Protein AF-A0A6N8BMG4-F1 (afdb_monomer)

Secondary structure (DSSP, 8-state):
-HHHHHHHHHHHHHHHHHHT----EEEEEE-GGGHHHHHHHH-PEE-TTS---TTSPEEEEEETT-

Foldseek 3Di:
DVVVVVVVVLVVQVVCCPPPDPDFKDKDFAQLVCPCCCCVVVPWDFDPPDDDDNGGTTMTMDTSVD

Sequence (66 aa):
MGRLLVDYVKDIAYRLNQDTVGVRFLTLDAYPAKVNYYKDGLNFTVNQAIKVRPDRPVSMRIDIFD

Radius of gyration: 12.64 Å; Cα contacts (8 Å, |Δi|>4): 79; chains: 1; bounding box: 34×17×28 Å

Mean predicted aligned error: 3.98 Å

pLDDT: mean 90.59, std 7.49, range [66.56, 95.81]

Nearest PDB structures (foldseek):
  5jph-assembly2_A  TM=7.930E-01  e=4.232E-03  Staphylococcus aureus subsp. aureus COL
  6r45-assembly1_A  TM=5.416E-01  e=3.309E-01  Trichoplax adhaerens
  3juw-assembly1_A  TM=4.937E-01  e=4.703E-01  Bordetella pertussis
  3v8h-assembly2_C  TM=4.441E-01  e=1.919E+00  Burkholderia thailandensis E264
  9iuz-assembly1_A  TM=2.628E-01  e=7.831E+00  Arabidopsis thaliana

Structure (mmCIF, N/CA/C/O backbone):
data_AF-A0A6N8BMG4-F1
#
_entry.id   AF-A0A6N8BMG4-F1
#
loop_
_atom_site.group_PDB
_atom_site.id
_atom_site.type_symbol
_atom_site.label_atom_id
_atom_site.label_alt_id
_atom_site.label_comp_id
_atom_site.label_asym_id
_atom_site.label_entity_id
_atom_site.label_seq_id
_atom_site.pdbx_PDB_ins_code
_atom_site.Cartn_x
_atom_site.Cartn_y
_atom_site.Cartn_z
_atom_site.occupancy
_atom_site.B_iso_or_equiv
_atom_site.auth_seq_id
_atom_site.auth_comp_id
_atom_site.auth_asym_id
_atom_site.auth_atom_id
_atom_site.pdbx_PDB_model_num
ATOM 1 N N . MET A 1 1 ? -8.176 -8.950 -12.426 1.00 78.19 1 MET A N 1
ATOM 2 C CA . MET A 1 1 ? -8.205 -9.723 -11.162 1.00 78.19 1 MET A CA 1
ATOM 3 C C . MET A 1 1 ? -7.328 -9.112 -10.074 1.00 78.19 1 MET A C 1
ATOM 5 O O . MET A 1 1 ? -7.862 -8.859 -9.010 1.00 78.19 1 MET A O 1
ATOM 9 N N . GLY A 1 2 ? -6.045 -8.799 -10.318 1.00 87.56 2 GLY A N 1
ATOM 10 C CA . GLY A 1 2 ? -5.167 -8.217 -9.283 1.00 87.56 2 GLY A CA 1
ATOM 11 C C . GLY A 1 2 ? -5.712 -6.947 -8.610 1.00 87.56 2 GLY A C 1
ATOM 12 O O . GLY A 1 2 ? -5.752 -6.883 -7.390 1.00 87.56 2 GLY A O 1
ATOM 13 N N . ARG A 1 3 ? -6.203 -5.974 -9.390 1.00 92.50 3 ARG A N 1
ATOM 14 C CA . ARG A 1 3 ? -6.803 -4.733 -8.862 1.00 92.50 3 ARG A CA 1
ATOM 15 C C . ARG A 1 3 ? -7.989 -4.994 -7.931 1.00 92.50 3 ARG A C 1
ATOM 17 O O . ARG A 1 3 ? -7.995 -4.485 -6.824 1.00 92.50 3 ARG A O 1
ATOM 24 N N . LEU A 1 4 ? -8.909 -5.870 -8.342 1.00 94.81 4 LEU A N 1
ATOM 25 C CA . LEU A 1 4 ? -10.080 -6.251 -7.544 1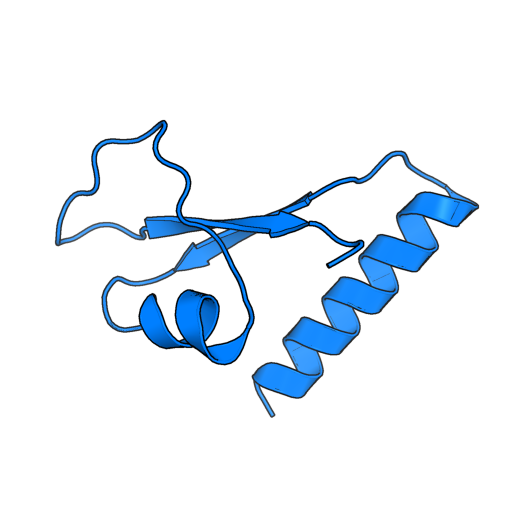.00 94.81 4 LEU A CA 1
ATOM 26 C C . LEU A 1 4 ? -9.688 -6.784 -6.158 1.00 94.81 4 LEU A C 1
ATOM 28 O O . LEU A 1 4 ? -10.328 -6.449 -5.170 1.00 94.81 4 LEU A O 1
ATOM 32 N N . LEU A 1 5 ? -8.632 -7.600 -6.078 1.00 95.44 5 LEU A N 1
ATOM 33 C CA . LEU A 1 5 ? -8.154 -8.132 -4.800 1.00 95.44 5 LEU A CA 1
ATOM 34 C C . LEU A 1 5 ? -7.547 -7.038 -3.916 1.00 95.44 5 LEU A C 1
ATOM 36 O O . LEU A 1 5 ? -7.764 -7.050 -2.710 1.00 95.44 5 LEU A O 1
ATOM 40 N N . VAL A 1 6 ? -6.812 -6.090 -4.503 1.00 93.62 6 VAL A N 1
ATOM 41 C CA . VAL A 1 6 ? -6.259 -4.956 -3.748 1.00 93.62 6 VAL A CA 1
ATOM 42 C C . VAL A 1 6 ? -7.382 -4.063 -3.221 1.00 93.62 6 VAL A C 1
ATOM 44 O O . VAL A 1 6 ? -7.368 -3.717 -2.043 1.00 93.62 6 VAL A O 1
ATOM 47 N N . ASP A 1 7 ? -8.381 -3.760 -4.049 1.00 93.44 7 ASP A N 1
ATOM 48 C CA . ASP A 1 7 ? -9.546 -2.966 -3.647 1.00 93.44 7 ASP A CA 1
ATOM 49 C C . ASP A 1 7 ? -10.338 -3.667 -2.529 1.00 93.44 7 ASP A C 1
ATOM 51 O O . ASP A 1 7 ? -10.735 -3.035 -1.552 1.00 93.44 7 ASP A O 1
ATOM 55 N N . TYR A 1 8 ? -10.485 -4.993 -2.606 1.00 95.75 8 TYR A N 1
ATOM 56 C CA . TYR A 1 8 ? -11.121 -5.784 -1.550 1.00 95.75 8 TYR A CA 1
ATOM 57 C C . TYR A 1 8 ? -10.348 -5.737 -0.221 1.00 95.75 8 TYR A C 1
ATOM 59 O O . TYR A 1 8 ? -10.946 -5.611 0.845 1.00 95.75 8 TYR A O 1
ATOM 67 N N . VAL A 1 9 ? -9.012 -5.788 -0.260 1.00 95.12 9 VAL A N 1
ATOM 68 C CA . VAL A 1 9 ? -8.182 -5.644 0.949 1.00 95.12 9 VAL A CA 1
ATOM 69 C C . VAL A 1 9 ? -8.280 -4.230 1.531 1.00 95.12 9 VAL A C 1
ATOM 71 O O . VAL A 1 9 ? -8.342 -4.092 2.754 1.00 95.12 9 VAL A O 1
ATOM 74 N N . LYS A 1 10 ? -8.342 -3.187 0.689 1.00 93.50 10 LYS A N 1
ATOM 75 C CA . LYS A 1 10 ? -8.587 -1.804 1.137 1.00 93.50 10 LYS A CA 1
ATOM 76 C C . LYS A 1 10 ? -9.916 -1.688 1.880 1.00 93.50 10 LYS A C 1
ATOM 78 O O . LYS A 1 10 ? -9.946 -1.127 2.971 1.00 93.50 10 LYS A O 1
ATOM 83 N N . ASP A 1 11 ? -10.976 -2.275 1.334 1.00 94.81 11 ASP A N 1
ATOM 84 C CA . ASP A 1 11 ? -12.297 -2.284 1.965 1.00 94.81 11 ASP A CA 1
ATOM 85 C C . ASP A 1 11 ? -12.296 -3.007 3.326 1.00 94.81 11 ASP A C 1
ATOM 87 O O . ASP A 1 11 ? -12.848 -2.500 4.303 1.00 94.81 11 ASP A O 1
ATOM 91 N N . ILE A 1 12 ? -11.614 -4.154 3.436 1.00 95.31 12 ILE A N 1
ATOM 92 C CA . ILE A 1 12 ? -11.445 -4.841 4.728 1.00 95.31 12 ILE A CA 1
ATOM 93 C C . ILE A 1 12 ? -10.718 -3.939 5.733 1.00 95.31 12 ILE A C 1
ATOM 95 O O . ILE A 1 12 ? -11.150 -3.828 6.879 1.00 95.31 12 ILE A O 1
ATOM 99 N N . ALA A 1 13 ? -9.626 -3.290 5.322 1.00 94.75 13 ALA A N 1
ATOM 100 C CA . ALA A 1 13 ? -8.848 -2.422 6.202 1.00 94.75 13 ALA A CA 1
ATOM 101 C C . ALA A 1 13 ? -9.648 -1.198 6.672 1.00 94.75 13 ALA A C 1
ATOM 103 O O . ALA A 1 13 ? -9.548 -0.818 7.838 1.00 94.75 13 ALA A O 1
ATOM 104 N N . TYR A 1 14 ? -10.474 -0.625 5.794 1.00 94.81 14 TYR A N 1
ATOM 105 C CA . TYR A 1 14 ? -11.398 0.454 6.133 1.00 94.81 14 TYR A CA 1
ATOM 106 C C . TYR A 1 14 ? -12.438 0.015 7.171 1.00 94.81 14 TYR A C 1
ATOM 108 O O . TYR A 1 14 ? -12.595 0.677 8.195 1.00 94.81 14 TYR A O 1
ATOM 116 N N . ARG A 1 15 ? -13.089 -1.137 6.970 1.00 94.88 15 ARG A N 1
ATOM 117 C CA . ARG A 1 15 ? -14.061 -1.675 7.940 1.00 94.88 15 ARG A CA 1
ATOM 118 C C . ARG A 1 15 ? -13.417 -1.975 9.293 1.00 94.88 15 ARG A C 1
ATOM 120 O O . ARG A 1 15 ? -13.925 -1.554 10.325 1.00 94.88 15 ARG A O 1
ATOM 127 N N . LEU A 1 16 ? -12.241 -2.603 9.291 1.00 94.44 16 LEU A N 1
ATOM 128 C CA . LEU A 1 16 ? -11.473 -2.841 10.515 1.00 94.44 16 LEU A CA 1
ATOM 129 C C . LEU A 1 16 ? -11.095 -1.539 11.233 1.00 94.44 16 LEU A C 1
ATOM 131 O O . LEU A 1 16 ? -11.115 -1.525 12.465 1.00 94.44 16 LEU A O 1
ATOM 135 N N . ASN A 1 17 ? -10.783 -0.470 10.484 1.00 95.50 17 ASN A N 1
ATOM 136 C CA . ASN A 1 17 ? -10.522 0.852 11.051 1.00 95.50 17 ASN A CA 1
ATOM 137 C C . ASN A 1 17 ? -11.715 1.400 11.848 1.00 95.50 17 ASN A C 1
ATOM 139 O O . ASN A 1 17 ? -11.528 1.952 12.931 1.00 95.50 17 ASN A O 1
ATOM 143 N N . GLN A 1 18 ? -12.921 1.255 11.301 1.00 91.12 18 GLN A N 1
ATOM 144 C CA . GLN A 1 18 ? -14.148 1.772 11.907 1.00 91.12 18 GLN A CA 1
ATOM 145 C C . GLN A 1 18 ? -14.621 0.921 13.093 1.00 91.12 18 GLN A C 1
ATOM 147 O O . GLN A 1 18 ? -15.095 1.471 14.086 1.00 91.12 18 GLN A O 1
ATOM 152 N N . ASP A 1 19 ? -14.457 -0.402 13.008 1.00 93.19 19 ASP A N 1
ATOM 153 C CA . ASP A 1 19 ? -15.135 -1.328 13.918 1.00 93.19 19 ASP A CA 1
ATOM 154 C C . ASP A 1 19 ? -14.256 -1.847 15.066 1.00 93.19 19 ASP A C 1
ATOM 156 O O . ASP A 1 19 ? -14.782 -2.207 16.120 1.00 93.19 19 ASP A O 1
ATOM 160 N N . THR A 1 20 ? -12.937 -2.001 14.877 1.00 89.75 20 THR A N 1
ATOM 161 C CA . THR A 1 20 ? -12.126 -2.829 15.801 1.00 89.75 20 THR A CA 1
ATOM 162 C C . THR A 1 20 ? -10.739 -2.278 16.126 1.00 89.75 20 THR A C 1
ATOM 164 O O . THR A 1 20 ? -10.304 -2.373 17.273 1.00 89.75 20 THR A O 1
ATOM 167 N N . VAL A 1 21 ? -10.005 -1.738 15.152 1.00 88.69 21 VAL A N 1
ATOM 168 C CA . VAL A 1 21 ? -8.580 -1.386 15.305 1.00 88.69 21 VAL A CA 1
ATOM 169 C C . VAL A 1 21 ? -8.260 -0.052 14.645 1.00 88.69 21 VAL A C 1
ATOM 171 O O . VAL A 1 21 ? -8.819 0.266 13.619 1.00 88.69 21 VAL A O 1
ATOM 174 N N . GLY A 1 22 ? -7.303 0.728 15.148 1.00 89.44 22 GLY A N 1
ATOM 175 C CA . GLY A 1 22 ? -6.887 1.978 14.491 1.00 89.44 22 GLY A CA 1
ATOM 176 C C . GLY A 1 22 ? -5.883 1.758 13.352 1.00 89.44 22 GLY A C 1
ATOM 177 O O . GLY A 1 22 ? -4.683 1.925 13.560 1.00 89.44 22 GLY A O 1
ATOM 178 N N . VAL A 1 23 ? -6.341 1.395 12.149 1.00 90.88 23 VAL A N 1
ATOM 179 C CA . VAL A 1 23 ? -5.469 1.221 10.960 1.00 90.88 23 VAL A CA 1
ATOM 180 C C . VAL A 1 23 ? -5.526 2.455 10.063 1.00 90.88 23 VAL A C 1
ATOM 182 O O . VAL A 1 23 ? -6.610 2.894 9.721 1.00 90.88 23 VAL A O 1
ATOM 185 N N . ARG A 1 24 ? -4.386 3.020 9.648 1.00 91.62 24 ARG A N 1
ATOM 186 C CA . ARG A 1 24 ? -4.352 4.168 8.712 1.00 91.62 24 ARG A CA 1
ATOM 187 C C . ARG A 1 24 ? -3.780 3.825 7.339 1.00 91.62 24 ARG A C 1
ATOM 189 O O . ARG A 1 24 ? -4.179 4.416 6.345 1.00 91.62 24 ARG A O 1
ATOM 196 N N . PHE A 1 25 ? -2.849 2.878 7.281 1.00 94.44 25 PHE A N 1
ATOM 197 C CA . PHE A 1 25 ? -2.092 2.591 6.069 1.00 94.44 25 PHE A CA 1
ATOM 198 C C . PHE A 1 25 ? -2.077 1.101 5.763 1.00 94.44 25 PHE A C 1
ATOM 200 O O . PHE A 1 25 ? -1.944 0.278 6.669 1.00 94.44 25 PHE A O 1
ATOM 207 N N . LEU A 1 26 ? -2.115 0.779 4.473 1.00 94.81 26 LEU A N 1
ATOM 208 C CA . LEU A 1 26 ? -1.700 -0.520 3.960 1.00 94.81 26 LEU A CA 1
ATOM 209 C C . LEU A 1 26 ? -0.296 -0.397 3.387 1.00 94.81 26 LEU A C 1
ATOM 211 O O . LEU A 1 26 ? -0.015 0.535 2.634 1.00 94.81 26 LEU A O 1
ATOM 215 N N . THR A 1 27 ? 0.578 -1.339 3.728 1.00 95.19 27 THR A N 1
ATOM 216 C CA . THR A 1 27 ? 1.954 -1.394 3.231 1.00 95.19 27 THR A CA 1
ATOM 217 C C . THR A 1 27 ? 2.186 -2.662 2.420 1.00 95.19 27 THR A C 1
ATOM 219 O O . THR A 1 27 ? 1.592 -3.707 2.685 1.00 95.19 27 THR A O 1
ATOM 222 N N . LEU A 1 28 ? 3.046 -2.566 1.408 1.00 94.75 28 LEU A N 1
ATOM 223 C CA . LEU A 1 28 ? 3.505 -3.708 0.622 1.00 94.75 28 LEU A CA 1
ATOM 224 C C . LEU A 1 28 ? 4.953 -3.510 0.189 1.00 94.75 28 LEU A C 1
ATOM 226 O O . LEU A 1 28 ? 5.423 -2.379 0.081 1.00 94.75 28 LEU A O 1
ATOM 230 N N . ASP A 1 29 ? 5.629 -4.610 -0.118 1.00 94.69 29 ASP A N 1
ATOM 231 C CA . ASP A 1 29 ? 6.949 -4.603 -0.739 1.00 94.69 29 ASP A CA 1
ATOM 232 C C . ASP A 1 29 ? 6.814 -5.062 -2.197 1.00 94.69 29 ASP A C 1
ATOM 234 O O . ASP A 1 29 ? 6.580 -6.236 -2.491 1.00 94.69 29 ASP A O 1
ATOM 238 N N . ALA A 1 30 ? 6.920 -4.120 -3.134 1.00 94.50 30 ALA A N 1
ATOM 239 C CA . ALA A 1 30 ? 6.754 -4.382 -4.558 1.00 94.50 30 ALA A CA 1
ATOM 240 C C . ALA A 1 30 ? 8.084 -4.761 -5.208 1.00 94.50 30 ALA A C 1
ATOM 242 O O . ALA A 1 30 ? 9.077 -4.051 -5.070 1.00 94.50 30 ALA A O 1
ATOM 243 N N . TYR A 1 31 ? 8.106 -5.816 -6.023 1.00 94.12 31 TYR A N 1
ATOM 244 C CA . TYR A 1 31 ? 9.246 -6.044 -6.913 1.00 94.12 31 TYR A CA 1
ATOM 245 C C . TYR A 1 31 ? 9.475 -4.826 -7.830 1.00 94.12 31 TYR A C 1
ATOM 247 O O . TYR A 1 31 ? 8.489 -4.266 -8.321 1.00 94.12 31 TYR A O 1
ATOM 255 N N . PRO A 1 32 ? 10.735 -4.451 -8.142 1.00 92.19 32 PRO A N 1
ATOM 256 C CA . PRO A 1 32 ? 11.054 -3.264 -8.946 1.00 92.19 32 PRO A CA 1
ATOM 257 C C . PRO A 1 32 ? 10.256 -3.157 -10.254 1.00 92.19 32 PRO A C 1
ATOM 259 O O . PRO A 1 32 ? 9.705 -2.106 -10.571 1.00 92.19 32 PRO A O 1
ATOM 262 N N . ALA A 1 33 ? 10.085 -4.276 -10.965 1.00 94.00 33 ALA A N 1
ATOM 263 C CA . ALA A 1 33 ? 9.335 -4.341 -12.223 1.00 94.00 33 ALA A CA 1
ATOM 264 C C . ALA A 1 33 ? 7.814 -4.109 -12.082 1.00 94.00 33 ALA A C 1
ATOM 266 O O . ALA A 1 33 ? 7.110 -4.009 -13.087 1.00 94.00 33 ALA A O 1
ATOM 267 N N . LYS A 1 34 ? 7.280 -4.077 -10.856 1.00 95.12 34 LYS A N 1
ATOM 268 C CA . LYS A 1 34 ? 5.849 -3.915 -10.555 1.00 95.12 34 LYS A CA 1
ATOM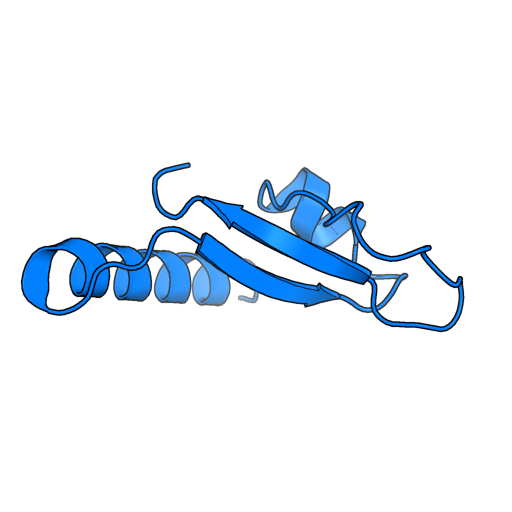 269 C C . LYS A 1 34 ? 5.528 -2.617 -9.817 1.00 95.12 34 LYS A C 1
ATOM 271 O O . LYS A 1 34 ? 4.354 -2.354 -9.585 1.00 95.12 34 LYS A O 1
ATOM 276 N N . VAL A 1 35 ? 6.521 -1.784 -9.502 1.00 94.19 35 VAL A N 1
ATOM 277 C CA . VAL A 1 35 ? 6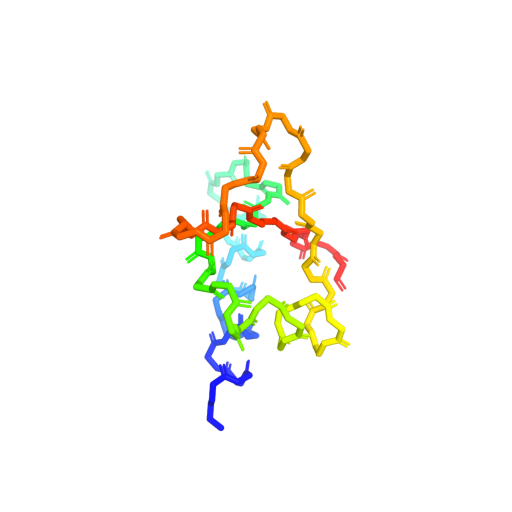.319 -0.521 -8.770 1.00 94.19 35 VAL A CA 1
ATOM 278 C C . VAL A 1 35 ? 5.275 0.366 -9.450 1.00 94.19 35 VAL A C 1
ATOM 280 O O . VAL A 1 35 ? 4.345 0.815 -8.789 1.00 94.19 35 VAL A O 1
ATOM 283 N N . ASN A 1 36 ? 5.359 0.544 -10.771 1.00 95.25 36 ASN A N 1
ATOM 284 C CA . ASN A 1 36 ? 4.438 1.421 -11.508 1.00 95.25 36 ASN A CA 1
ATOM 285 C C . ASN A 1 36 ? 2.988 0.914 -11.499 1.00 95.25 36 ASN A C 1
ATOM 287 O O . ASN A 1 36 ? 2.060 1.714 -11.505 1.00 95.25 36 ASN A O 1
ATOM 291 N N . TYR A 1 37 ? 2.773 -0.405 -11.416 1.00 95.81 37 TYR A N 1
ATOM 292 C CA . TYR A 1 37 ? 1.422 -0.960 -11.291 1.00 95.81 37 TYR A CA 1
ATOM 293 C C . TYR A 1 37 ? 0.741 -0.475 -10.005 1.00 95.81 37 TYR A C 1
ATOM 295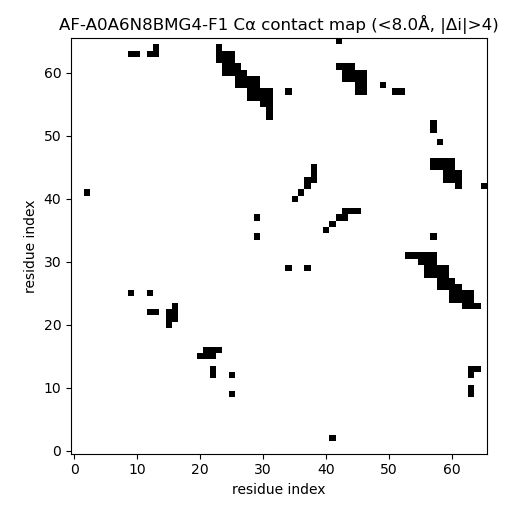 O O . TYR A 1 37 ? -0.414 -0.061 -10.039 1.00 95.81 37 TYR A O 1
ATOM 303 N N . TYR A 1 38 ? 1.463 -0.489 -8.882 1.00 95.75 38 TYR A N 1
ATOM 304 C CA . TYR A 1 38 ? 0.930 -0.023 -7.603 1.00 95.75 38 TYR A CA 1
ATOM 305 C C . TYR A 1 38 ? 0.910 1.503 -7.513 1.00 95.75 38 TYR A C 1
ATOM 307 O O . TYR A 1 38 ? -0.060 2.071 -7.022 1.00 95.75 38 TYR A O 1
ATOM 315 N N . LYS A 1 39 ? 1.960 2.166 -8.005 1.00 95.19 39 LYS A N 1
ATOM 316 C CA . LYS A 1 39 ? 2.113 3.617 -7.912 1.00 95.19 39 LYS A CA 1
ATOM 317 C C . LYS A 1 39 ? 1.102 4.356 -8.778 1.00 95.19 39 LYS A C 1
ATOM 319 O O . LYS A 1 39 ? 0.306 5.129 -8.263 1.00 95.19 39 LYS A O 1
ATOM 324 N N . ASP A 1 40 ? 1.123 4.087 -10.076 1.00 94.31 40 ASP A N 1
ATOM 325 C CA . ASP A 1 40 ? 0.358 4.861 -11.054 1.00 94.31 40 ASP A CA 1
ATOM 326 C C . ASP A 1 40 ? -1.027 4.238 -11.287 1.00 94.31 40 ASP A C 1
ATOM 328 O O . ASP A 1 40 ? -1.976 4.925 -11.652 1.00 94.31 40 ASP A O 1
ATOM 332 N N . GLY A 1 41 ? -1.157 2.923 -11.067 1.00 92.62 41 GLY A N 1
ATOM 333 C CA . GLY A 1 41 ? -2.414 2.198 -11.252 1.00 92.62 41 GLY A CA 1
ATOM 334 C C . GLY A 1 41 ? -3.309 2.139 -10.014 1.00 92.62 41 GLY A C 1
ATOM 335 O O . GLY A 1 41 ? -4.524 2.006 -10.163 1.00 92.62 41 GLY A O 1
ATOM 336 N N . LEU A 1 42 ? -2.726 2.201 -8.812 1.00 93.12 42 LEU A N 1
ATOM 337 C CA . LEU A 1 42 ? -3.433 1.988 -7.543 1.00 93.12 42 LEU A CA 1
ATOM 338 C C . LEU A 1 42 ? -3.118 3.053 -6.480 1.00 93.12 42 LEU A C 1
ATOM 340 O O . LEU A 1 42 ? -3.519 2.868 -5.339 1.00 93.12 42 LEU A O 1
ATOM 344 N N . ASN A 1 43 ? -2.433 4.148 -6.832 1.00 94.38 43 ASN A N 1
ATOM 345 C CA . ASN A 1 43 ? -2.114 5.276 -5.942 1.00 94.38 43 ASN A CA 1
ATOM 346 C C . ASN A 1 43 ? -1.240 4.951 -4.714 1.00 94.38 43 ASN A C 1
ATOM 348 O O . ASN A 1 43 ? -1.223 5.694 -3.732 1.00 94.38 43 ASN A O 1
ATOM 352 N N . PHE A 1 44 ? -0.445 3.881 -4.754 1.00 95.56 44 PHE A N 1
ATOM 353 C CA . PHE A 1 44 ? 0.543 3.644 -3.703 1.00 95.56 44 PHE A CA 1
ATOM 354 C C . PHE A 1 44 ? 1.710 4.638 -3.794 1.00 95.56 44 PHE A C 1
ATOM 356 O O . PHE A 1 44 ? 2.270 4.907 -4.855 1.00 95.56 44 PHE A O 1
ATOM 363 N N . THR A 1 45 ? 2.166 5.118 -2.646 1.00 95.19 45 THR A N 1
ATOM 364 C CA . THR A 1 45 ? 3.348 5.972 -2.506 1.00 95.19 45 THR A CA 1
ATOM 365 C C . THR A 1 45 ? 4.562 5.148 -2.088 1.00 95.19 45 THR A C 1
ATOM 367 O O . THR A 1 45 ? 4.448 4.202 -1.313 1.00 95.19 45 THR A O 1
ATOM 370 N N . VAL A 1 46 ? 5.749 5.482 -2.602 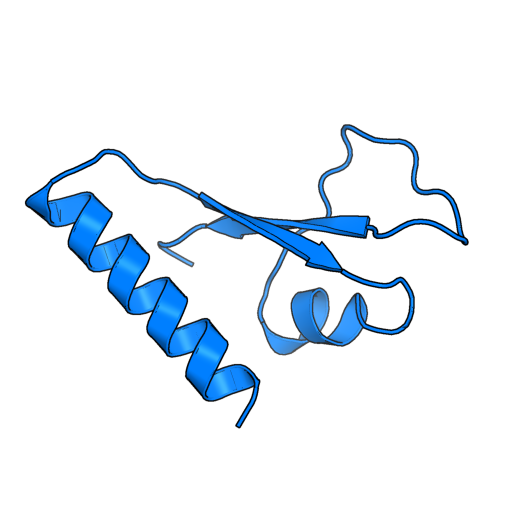1.00 93.88 46 VAL A N 1
ATOM 371 C CA . VAL A 1 46 ? 7.001 4.821 -2.196 1.00 93.88 46 VAL A CA 1
ATOM 372 C C . VAL A 1 46 ? 7.437 5.346 -0.828 1.00 93.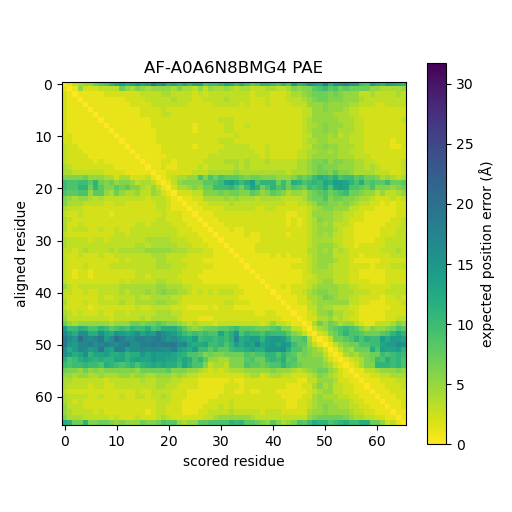88 46 VAL A C 1
ATOM 374 O O . VAL A 1 46 ? 7.519 6.558 -0.619 1.00 93.88 46 VAL A O 1
ATOM 377 N N . ASN A 1 47 ? 7.773 4.442 0.090 1.00 89.50 47 ASN A N 1
ATOM 378 C CA . ASN A 1 47 ? 8.322 4.799 1.394 1.00 89.50 47 ASN A CA 1
ATOM 379 C C . ASN A 1 47 ? 9.780 5.265 1.239 1.00 89.50 47 ASN A C 1
ATOM 381 O O . ASN A 1 47 ? 10.681 4.463 1.009 1.00 89.50 47 ASN A O 1
ATOM 385 N N . GLN A 1 48 ? 10.028 6.569 1.395 1.00 77.81 48 GLN A N 1
ATOM 386 C CA . GLN A 1 48 ? 11.354 7.177 1.190 1.00 77.81 48 GLN A CA 1
ATOM 387 C C . GLN A 1 48 ? 12.363 6.918 2.322 1.00 77.81 48 GLN A C 1
ATOM 389 O O . GLN A 1 48 ? 13.540 7.243 2.182 1.00 77.81 48 GLN A O 1
ATOM 394 N N . ALA A 1 49 ? 11.931 6.325 3.441 1.00 72.25 49 ALA A N 1
ATOM 395 C CA . ALA A 1 49 ? 12.794 6.065 4.596 1.00 72.25 49 ALA A CA 1
ATOM 396 C C . ALA A 1 49 ? 13.923 5.054 4.305 1.00 72.25 49 ALA A C 1
ATOM 398 O O . ALA A 1 49 ? 14.888 4.972 5.062 1.00 72.25 49 ALA A O 1
ATOM 399 N N . ILE A 1 50 ? 13.826 4.290 3.210 1.00 66.81 50 ILE A N 1
ATOM 400 C CA . ILE A 1 50 ? 14.793 3.254 2.839 1.00 66.81 50 ILE A CA 1
ATOM 401 C C . ILE A 1 50 ? 15.437 3.624 1.501 1.00 66.81 50 ILE A C 1
ATOM 403 O O . ILE A 1 50 ? 14.744 3.880 0.518 1.00 66.81 50 ILE A O 1
ATOM 407 N N . LYS A 1 51 ? 16.778 3.615 1.435 1.00 66.56 51 LYS A N 1
ATOM 408 C CA . LYS A 1 51 ? 17.504 3.744 0.160 1.00 66.56 51 LYS A CA 1
ATOM 409 C C . LYS A 1 51 ? 17.087 2.604 -0.774 1.00 66.56 51 LYS A C 1
ATOM 411 O O . LYS A 1 51 ? 17.396 1.444 -0.500 1.00 66.56 51 LYS A O 1
ATOM 416 N N . VAL A 1 52 ? 16.415 2.947 -1.872 1.00 67.81 52 VAL A N 1
ATOM 417 C CA . VAL A 1 52 ? 15.999 1.994 -2.906 1.00 67.81 52 VAL A CA 1
ATOM 418 C C . VAL A 1 52 ? 17.244 1.350 -3.511 1.00 67.81 52 VAL A C 1
ATOM 420 O O . VAL A 1 52 ? 18.127 2.047 -4.010 1.00 67.81 52 VAL A O 1
ATOM 423 N N . ARG A 1 53 ? 17.326 0.018 -3.446 1.00 75.75 53 ARG A N 1
ATOM 424 C CA . ARG A 1 53 ? 18.337 -0.756 -4.175 1.00 75.75 53 ARG A CA 1
ATOM 425 C C . ARG A 1 53 ? 17.677 -1.411 -5.393 1.00 75.75 53 ARG A C 1
ATOM 427 O O . ARG A 1 53 ? 16.554 -1.890 -5.243 1.00 75.75 53 ARG A O 1
ATOM 434 N N . PRO A 1 54 ? 18.328 -1.446 -6.571 1.00 74.88 54 PRO A N 1
ATOM 435 C CA . PRO A 1 54 ? 17.702 -1.914 -7.816 1.00 74.88 54 PRO A CA 1
ATOM 436 C C . PRO A 1 54 ? 17.238 -3.377 -7.783 1.00 74.88 54 PRO A C 1
ATOM 438 O O . PRO A 1 54 ? 16.371 -3.773 -8.552 1.00 74.88 54 PRO A O 1
ATOM 441 N N . ASP A 1 55 ? 17.835 -4.174 -6.903 1.00 82.50 55 ASP A N 1
ATOM 442 C CA . ASP A 1 55 ? 17.658 -5.615 -6.737 1.00 82.50 55 ASP A CA 1
ATOM 443 C C . ASP A 1 55 ? 16.702 -5.986 -5.595 1.00 82.50 55 ASP A C 1
ATOM 445 O O . ASP A 1 55 ? 16.417 -7.165 -5.381 1.00 82.50 55 ASP A O 1
ATOM 449 N N . ARG A 1 56 ? 16.201 -5.000 -4.842 1.00 86.81 56 ARG A N 1
ATOM 450 C CA . ARG A 1 56 ? 15.352 -5.241 -3.673 1.00 86.81 56 ARG A CA 1
ATOM 451 C C . ARG A 1 56 ? 13.913 -4.808 -3.918 1.00 86.81 56 ARG A C 1
ATOM 453 O O . ARG A 1 56 ? 13.679 -3.852 -4.658 1.00 86.81 56 ARG A O 1
ATOM 460 N N . PRO A 1 57 ? 12.944 -5.472 -3.270 1.00 91.44 57 PRO A N 1
ATOM 461 C CA . PRO A 1 57 ? 11.590 -4.960 -3.203 1.00 91.44 57 PRO A CA 1
ATOM 462 C C . PRO A 1 57 ? 11.561 -3.517 -2.685 1.00 91.44 57 PRO A C 1
ATOM 464 O O . PRO A 1 57 ? 12.311 -3.136 -1.784 1.00 91.44 57 PRO A O 1
ATOM 467 N N . VAL A 1 58 ? 10.698 -2.714 -3.292 1.00 92.56 58 VAL A N 1
ATOM 468 C CA . VAL A 1 58 ? 10.458 -1.318 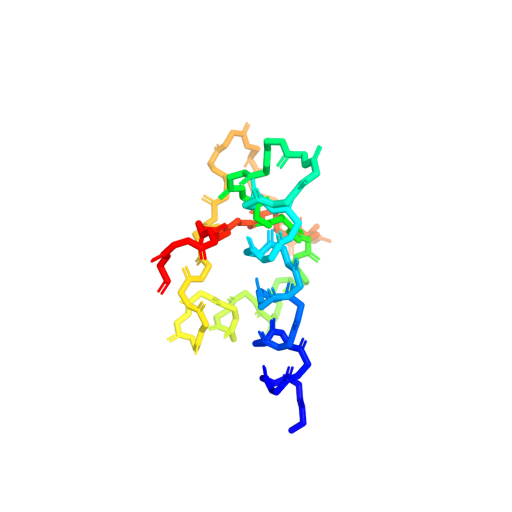-2.956 1.00 92.56 58 VAL A CA 1
ATOM 469 C C . VAL A 1 58 ? 9.281 -1.269 -1.998 1.00 92.56 58 VAL A C 1
ATOM 471 O O . VAL A 1 58 ? 8.174 -1.664 -2.360 1.00 92.56 58 VAL A O 1
ATOM 474 N N . SER A 1 59 ? 9.518 -0.769 -0.788 1.00 94.38 59 SER A N 1
ATOM 475 C CA . SER A 1 59 ? 8.454 -0.583 0.195 1.00 94.38 59 SER A CA 1
ATOM 476 C C . SER A 1 59 ? 7.527 0.550 -0.237 1.00 94.38 59 SER A C 1
ATOM 478 O O . SER A 1 59 ? 7.974 1.653 -0.572 1.00 94.38 59 SER A O 1
ATOM 480 N N . MET A 1 60 ? 6.228 0.281 -0.233 1.00 95.12 60 MET A N 1
ATOM 481 C CA . MET A 1 60 ? 5.178 1.199 -0.651 1.00 95.12 60 MET A CA 1
ATOM 482 C C . MET A 1 60 ? 4.048 1.218 0.374 1.00 95.12 60 MET A C 1
ATOM 484 O O . MET A 1 60 ? 3.874 0.274 1.148 1.00 95.12 60 MET A O 1
ATOM 488 N N . ARG A 1 61 ? 3.258 2.291 0.370 1.00 95.44 61 ARG A N 1
ATOM 489 C CA . ARG A 1 61 ? 2.072 2.426 1.214 1.00 95.44 61 ARG A CA 1
ATOM 490 C C . ARG A 1 61 ? 0.941 3.161 0.516 1.00 95.44 61 ARG A C 1
ATOM 492 O O . ARG A 1 61 ? 1.194 4.016 -0.329 1.00 95.44 61 ARG A O 1
ATOM 499 N N . ILE A 1 62 ? -0.281 2.895 0.941 1.00 95.31 62 ILE A N 1
ATOM 500 C CA . ILE A 1 62 ? -1.460 3.681 0.585 1.00 95.31 62 ILE A CA 1
ATOM 501 C C . ILE A 1 62 ? -2.242 4.021 1.848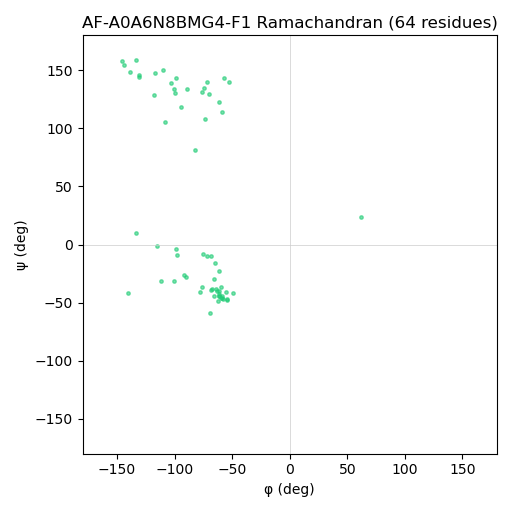 1.00 95.31 62 ILE A C 1
ATOM 503 O O . ILE A 1 62 ? -2.251 3.244 2.809 1.00 95.31 62 ILE A O 1
ATOM 507 N N . ASP A 1 63 ? -2.852 5.197 1.851 1.00 94.06 63 ASP A N 1
ATOM 508 C CA . ASP A 1 63 ? -3.822 5.582 2.862 1.00 94.06 63 ASP A CA 1
ATOM 509 C C . ASP A 1 63 ? -5.140 4.842 2.603 1.00 94.06 63 ASP A C 1
ATOM 511 O O . ASP A 1 63 ? -5.585 4.740 1.463 1.00 94.06 63 ASP A O 1
ATOM 515 N N . ILE A 1 64 ? -5.761 4.277 3.636 1.00 92.88 64 ILE A N 1
ATOM 516 C CA . ILE A 1 64 ? -7.015 3.529 3.446 1.00 92.88 64 ILE A CA 1
ATOM 517 C C . ILE A 1 64 ? -8.214 4.437 3.136 1.00 92.88 64 ILE A C 1
ATOM 519 O O . ILE A 1 64 ? -9.280 3.926 2.802 1.00 92.88 64 ILE A O 1
ATOM 523 N N . PHE A 1 65 ? -8.049 5.756 3.276 1.00 88.81 65 PHE A N 1
ATOM 524 C CA . PHE A 1 65 ? -9.070 6.760 2.973 1.00 88.81 65 PHE A CA 1
ATOM 525 C C . PHE A 1 65 ? -8.904 7.409 1.586 1.00 88.81 65 PHE A C 1
ATOM 527 O O . PHE A 1 65 ? -9.802 8.140 1.169 1.00 88.81 65 PHE A O 1
ATOM 534 N N . ASP A 1 66 ? -7.788 7.139 0.896 1.00 80.38 66 ASP A N 1
ATOM 535 C CA . ASP A 1 66 ? -7.535 7.523 -0.505 1.00 80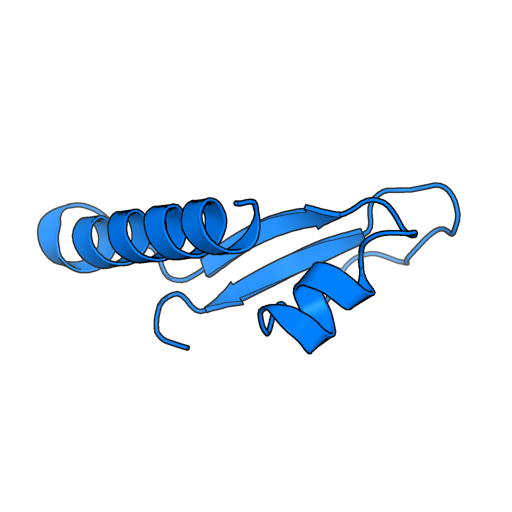.38 66 ASP A CA 1
ATOM 536 C C . ASP A 1 66 ? -8.019 6.427 -1.468 1.00 80.38 66 ASP A C 1
ATOM 538 O O . ASP A 1 66 ? -8.410 6.732 -2.616 1.00 80.38 66 ASP A O 1
#

Solvent-accessible surface area (backbone atoms only — not comparable to full-atom values): 3952 Å² total; per-residue (Å²): 110,72,65,61,54,53,54,51,51,42,52,51,48,42,50,38,33,76,75,78,43,95,62,62,67,52,73,50,70,33,50,61,97,46,41,60,56,41,33,78,70,65,65,31,42,73,53,79,93,52,86,84,49,92,91,42,60,43,48,29,33,32,56,58,88,114